Protein AF-G4QH90-F1 (afdb_monomer)

InterP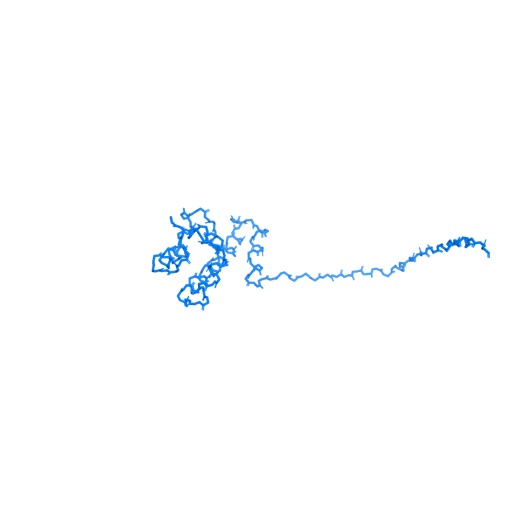ro domains:
  IPR032066 DNA-packaging protein gp3 [PF16677] (1-99)

Secondary structure (DSSP, 8-state):
----S--HHHHHHHHHIIIIITTTTT-SS--HHHHHHHHT--HHHHHHHHHH-HHHHHHHHHHHHHHHHHHHHHHHHT-S-HHHHHHHHHHTT----------------------------PPP-

Nearest PDB structures (foldseek):
  7xy5-assembly1_A  TM=4.055E-01  e=1.688E+00  Vibrio cholerae
  3hta-assembly2_C  TM=4.360E-01  e=4.711E+00  Streptomyces lividans
  4pxi-assembly1_B  TM=4.672E-01  e=6.171E+00  Streptomyces coelicolor

pLDDT: mean 89.05, std 14.04, range [46.31, 98.69]

Organism: Glaciecola nitratireducens (strain JCM 12485 / KCTC 12276 / FR1064) (NCBI:txid1085623)

Structure (mmCIF, N/CA/C/O backbone):
data_AF-G4QH90-F1
#
_entry.id   AF-G4QH90-F1
#
loop_
_atom_site.group_PDB
_atom_site.id
_atom_site.type_symbol
_atom_site.label_atom_id
_atom_site.label_alt_id
_atom_site.label_comp_id
_atom_site.label_asym_id
_atom_site.label_entity_id
_atom_site.label_seq_id
_atom_site.pdbx_PDB_ins_code
_atom_site.Cartn_x
_atom_site.Cartn_y
_atom_site.Cartn_z
_atom_site.occupancy
_atom_site.B_iso_or_equiv
_atom_site.auth_seq_id
_atom_site.auth_comp_id
_atom_site.auth_asym_id
_atom_site.auth_atom_id
_atom_site.pdbx_PDB_model_num
ATOM 1 N N . MET A 1 1 ? -24.178 6.233 6.184 1.00 46.31 1 MET A N 1
ATOM 2 C CA . MET A 1 1 ? -23.536 7.042 7.247 1.00 46.31 1 MET A CA 1
ATOM 3 C C . MET A 1 1 ? -22.032 6.991 7.012 1.00 46.31 1 MET A C 1
ATOM 5 O O . MET A 1 1 ? -21.503 5.891 6.962 1.00 46.31 1 MET A O 1
ATOM 9 N N . ARG A 1 2 ? -21.366 8.131 6.790 1.00 51.72 2 ARG A N 1
ATOM 10 C CA . ARG A 1 2 ? -19.912 8.201 6.561 1.00 51.72 2 ARG A CA 1
ATOM 11 C C . ARG A 1 2 ? -19.183 8.100 7.910 1.00 51.72 2 ARG A C 1
ATOM 13 O O . ARG A 1 2 ? -19.377 9.002 8.725 1.00 51.72 2 ARG A O 1
ATOM 20 N N . PRO A 1 3 ? -18.401 7.046 8.198 1.00 60.47 3 PRO A N 1
ATOM 21 C CA . PRO A 1 3 ? -17.728 6.917 9.487 1.00 60.47 3 PRO A CA 1
ATOM 22 C C . PRO A 1 3 ? -16.574 7.921 9.563 1.00 60.47 3 PRO A C 1
ATOM 24 O O . PRO A 1 3 ? -15.517 7.717 8.982 1.00 60.47 3 PRO A O 1
ATOM 27 N N . THR A 1 4 ? -16.766 9.034 10.262 1.00 71.19 4 THR A N 1
ATOM 28 C CA . THR A 1 4 ? -15.686 10.002 10.531 1.00 71.19 4 THR A CA 1
ATOM 29 C C . THR A 1 4 ? -14.867 9.631 11.765 1.00 71.19 4 THR A C 1
ATOM 31 O O . THR A 1 4 ? -13.767 10.139 11.957 1.00 71.19 4 THR A O 1
ATOM 34 N N . LYS A 1 5 ? -15.381 8.720 12.601 1.00 86.00 5 LYS A N 1
ATOM 35 C CA . LYS A 1 5 ? -14.742 8.284 13.842 1.00 86.00 5 LYS A CA 1
ATOM 36 C C . LYS A 1 5 ? -14.188 6.870 13.700 1.00 86.00 5 LYS A C 1
ATOM 38 O O . LYS A 1 5 ? -14.905 5.953 13.296 1.00 86.00 5 LYS A O 1
ATOM 43 N N . TYR A 1 6 ? -12.928 6.703 14.082 1.00 91.25 6 TYR A N 1
ATOM 44 C CA . TYR A 1 6 ? -12.284 5.401 14.161 1.00 91.25 6 TYR A CA 1
ATOM 45 C C . TYR A 1 6 ? -12.994 4.500 15.185 1.00 91.25 6 TYR A C 1
ATOM 47 O O . TYR A 1 6 ? -13.388 4.944 16.267 1.00 91.25 6 TYR A O 1
ATOM 55 N N . CYS A 1 7 ? -13.185 3.226 14.841 1.00 93.88 7 CYS A N 1
ATOM 56 C CA . CYS A 1 7 ? -13.773 2.220 15.725 1.00 93.88 7 CYS A CA 1
ATOM 57 C C . CYS A 1 7 ? -13.355 0.801 15.310 1.00 93.88 7 CYS A C 1
ATOM 59 O O . CYS A 1 7 ? -12.794 0.596 14.236 1.00 93.88 7 CYS A O 1
ATOM 61 N N . LYS A 1 8 ? -13.700 -0.207 16.125 1.00 95.44 8 LYS A N 1
ATOM 62 C CA . LYS A 1 8 ? -13.351 -1.619 15.865 1.00 95.44 8 LYS A CA 1
ATOM 63 C C . LYS A 1 8 ? -13.812 -2.129 14.491 1.00 95.44 8 LYS A C 1
ATOM 65 O O . LYS A 1 8 ? -13.102 -2.914 13.880 1.00 95.44 8 LYS A O 1
ATOM 70 N N . LYS A 1 9 ? -14.967 -1.668 13.989 1.00 94.81 9 LYS A N 1
ATOM 71 C CA . LYS A 1 9 ? -15.471 -2.049 12.655 1.00 94.81 9 LYS A CA 1
ATOM 72 C C . LYS A 1 9 ? -14.606 -1.483 11.526 1.00 94.81 9 LYS A C 1
ATOM 74 O O . LYS A 1 9 ? -14.354 -2.181 10.554 1.00 94.81 9 LYS A O 1
ATOM 79 N N . VAL A 1 10 ? -14.149 -0.237 11.673 1.00 96.00 10 VAL A N 1
ATOM 80 C CA . VAL A 1 10 ? -13.235 0.409 10.717 1.00 96.00 10 VAL A CA 1
ATOM 81 C C . VAL A 1 10 ? -11.908 -0.339 10.686 1.00 96.00 10 VAL A C 1
ATOM 83 O O . VAL A 1 10 ? -11.447 -0.689 9.607 1.00 96.00 10 VAL A O 1
ATOM 86 N N . GLN A 1 11 ? -11.346 -0.648 11.859 1.00 97.88 11 GLN A N 1
ATOM 87 C CA . GLN A 1 11 ? -10.108 -1.422 11.950 1.00 97.88 11 GLN A CA 1
ATOM 88 C C . GLN A 1 11 ? -10.254 -2.800 11.297 1.00 97.88 11 GLN A C 1
ATOM 90 O O . GLN A 1 11 ? -9.423 -3.166 10.482 1.00 97.88 11 GLN A O 1
ATOM 95 N N . ALA A 1 12 ? -11.330 -3.535 11.594 1.00 98.06 12 ALA A N 1
ATOM 96 C CA . ALA A 1 12 ? -11.559 -4.852 11.001 1.00 98.06 12 ALA A CA 1
ATOM 97 C C . ALA A 1 12 ? -11.689 -4.796 9.469 1.00 98.06 12 ALA A C 1
ATOM 99 O O . ALA A 1 12 ? -11.166 -5.668 8.784 1.00 98.06 12 ALA A O 1
ATOM 100 N N . LYS A 1 13 ? -12.347 -3.764 8.917 1.00 97.75 13 LYS A N 1
ATOM 101 C CA . LYS A 1 13 ? -12.427 -3.583 7.460 1.00 97.75 13 LYS A CA 1
ATOM 102 C C . LYS A 1 13 ? -11.067 -3.216 6.851 1.00 97.75 13 LYS A C 1
ATOM 104 O O . LYS A 1 13 ? -10.767 -3.658 5.748 1.00 97.75 13 LYS A O 1
ATOM 109 N N . ALA A 1 14 ? -10.251 -2.432 7.555 1.00 98.19 14 ALA A N 1
ATOM 110 C CA . ALA A 1 14 ? -8.901 -2.103 7.107 1.00 98.19 14 ALA A CA 1
ATOM 111 C C . ALA A 1 14 ? -7.973 -3.325 7.115 1.00 98.19 14 ALA A C 1
ATOM 113 O O . ALA A 1 14 ? -7.275 -3.545 6.129 1.00 98.19 14 ALA A O 1
ATOM 114 N N . ASP A 1 15 ? -8.026 -4.131 8.181 1.00 98.50 15 ASP A N 1
ATOM 115 C CA . ASP A 1 15 ? -7.291 -5.398 8.295 1.00 98.50 15 ASP A CA 1
ATOM 116 C C . ASP A 1 15 ? -7.688 -6.340 7.146 1.00 98.50 15 ASP A C 1
ATOM 118 O O . ASP A 1 15 ? -6.831 -6.769 6.380 1.00 98.50 15 ASP A O 1
ATOM 122 N N . TRP A 1 16 ? -8.994 -6.547 6.928 1.00 98.56 16 TRP A N 1
ATOM 123 C CA . TRP A 1 16 ? -9.505 -7.350 5.809 1.00 98.56 16 TRP A CA 1
ATOM 124 C C . TRP A 1 16 ? -8.998 -6.864 4.444 1.00 98.56 16 TRP A C 1
ATOM 126 O O . TRP A 1 16 ? -8.554 -7.671 3.627 1.00 98.56 16 TRP A O 1
ATOM 136 N N . TYR A 1 17 ? -9.033 -5.550 4.190 1.00 98.69 17 TYR A N 1
ATOM 137 C CA . TYR A 1 17 ? -8.540 -4.992 2.929 1.00 98.69 17 TYR A CA 1
ATOM 138 C C . TYR A 1 17 ? -7.042 -5.274 2.746 1.00 98.69 17 TYR A C 1
ATOM 140 O O . TYR A 1 17 ? -6.635 -5.703 1.668 1.00 98.69 17 TYR A O 1
ATOM 148 N N . ALA A 1 18 ? -6.230 -5.083 3.791 1.00 98.38 18 ALA A N 1
ATOM 149 C CA . ALA A 1 18 ? -4.785 -5.318 3.758 1.00 98.38 18 ALA A CA 1
ATOM 150 C C . ALA A 1 18 ? -4.412 -6.805 3.596 1.00 98.38 18 ALA A C 1
ATOM 152 O O . ALA A 1 18 ? -3.422 -7.121 2.936 1.00 98.38 18 ALA A O 1
ATOM 153 N N . GLU A 1 19 ? -5.214 -7.714 4.153 1.00 98.06 19 GLU A N 1
ATOM 154 C CA . GLU A 1 19 ? -4.991 -9.169 4.140 1.00 98.06 19 GLU A CA 1
ATOM 155 C C . GLU A 1 19 ? -5.425 -9.864 2.838 1.00 98.06 19 GLU A C 1
ATOM 157 O O . GLU A 1 19 ? -5.267 -11.077 2.702 1.00 98.06 19 GLU A O 1
ATOM 162 N N . GLY A 1 20 ? -5.936 -9.119 1.856 1.00 98.12 20 GLY A N 1
ATOM 163 C CA . GLY A 1 20 ? -6.313 -9.665 0.548 1.00 98.12 20 GLY A CA 1
ATOM 164 C C . GLY A 1 20 ? -7.633 -9.141 0.004 1.00 98.12 20 GLY A C 1
ATOM 165 O O . GLY A 1 20 ? -7.865 -9.250 -1.197 1.00 98.12 20 GLY A O 1
ATOM 166 N N . GLY A 1 21 ? -8.462 -8.516 0.845 1.00 98.50 21 GLY A N 1
ATOM 167 C CA . GLY A 1 21 ? -9.764 -7.981 0.444 1.00 98.50 21 GLY A CA 1
ATOM 168 C C . GLY A 1 21 ? -9.698 -6.947 -0.682 1.00 98.50 21 GLY A C 1
ATOM 169 O O . GLY A 1 21 ? -10.667 -6.781 -1.412 1.00 98.50 21 GLY A O 1
ATOM 170 N N . TYR A 1 22 ? -8.546 -6.299 -0.895 1.00 98.56 22 TYR A N 1
ATOM 171 C CA . TYR A 1 22 ? -8.330 -5.416 -2.048 1.00 98.56 22 TYR A CA 1
ATOM 172 C C . TYR A 1 22 ? -8.600 -6.102 -3.404 1.00 98.56 22 TYR A C 1
ATOM 174 O O . TYR A 1 22 ? -9.047 -5.437 -4.337 1.00 98.56 22 TYR A O 1
ATOM 182 N N . LEU A 1 23 ? -8.402 -7.422 -3.508 1.00 98.25 23 LEU A N 1
ATOM 183 C CA . LEU A 1 23 ? -8.719 -8.192 -4.716 1.00 98.25 23 LEU A CA 1
ATOM 184 C C . LEU A 1 23 ? -10.227 -8.248 -4.974 1.00 98.25 23 LEU A C 1
ATOM 186 O O . LEU A 1 23 ? -10.660 -8.085 -6.113 1.00 98.25 23 LEU A O 1
ATOM 190 N N . ASP A 1 24 ? -11.025 -8.415 -3.918 1.00 98.00 24 ASP A N 1
ATOM 191 C CA . ASP A 1 24 ? -12.489 -8.411 -4.004 1.00 98.00 24 ASP A CA 1
ATOM 192 C C . ASP A 1 24 ? -13.019 -7.021 -4.391 1.00 98.00 24 ASP A C 1
ATOM 194 O O . ASP A 1 24 ? -14.072 -6.899 -5.019 1.00 98.00 24 ASP A O 1
ATOM 198 N N . CYS A 1 25 ? -12.263 -5.968 -4.063 1.00 97.06 25 CYS A N 1
ATOM 199 C CA . CYS A 1 25 ? -12.528 -4.597 -4.500 1.00 97.06 25 CYS A CA 1
ATOM 200 C C . CYS A 1 25 ? -12.123 -4.333 -5.963 1.00 97.06 25 CYS A C 1
ATOM 202 O O . CYS A 1 25 ? -12.435 -3.269 -6.498 1.00 97.06 25 CYS A O 1
ATOM 204 N N . GLY A 1 26 ? -11.438 -5.277 -6.616 1.00 97.25 26 GLY A N 1
ATOM 205 C CA . GLY A 1 26 ? -10.943 -5.144 -7.987 1.00 97.25 26 GLY A CA 1
ATOM 206 C C . GLY A 1 26 ? -9.599 -4.418 -8.114 1.00 97.25 26 GLY A C 1
ATOM 207 O O . GLY A 1 26 ? -9.188 -4.095 -9.230 1.00 97.25 26 GLY A O 1
ATOM 208 N N . ASP A 1 27 ? -8.897 -4.165 -7.007 1.00 97.94 27 ASP A N 1
ATOM 209 C CA . ASP A 1 27 ? -7.568 -3.560 -7.039 1.00 97.94 27 ASP A CA 1
ATOM 210 C C . ASP A 1 27 ? -6.506 -4.613 -7.395 1.00 97.94 27 ASP A C 1
ATOM 212 O O . ASP A 1 27 ? -6.472 -5.709 -6.839 1.00 97.94 27 ASP A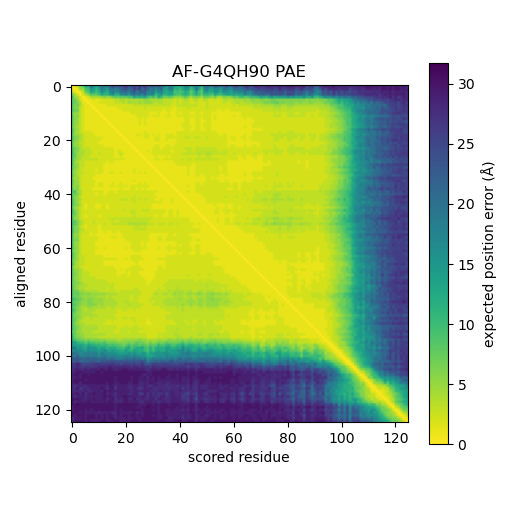 O 1
ATOM 216 N N . ALA A 1 28 ? -5.570 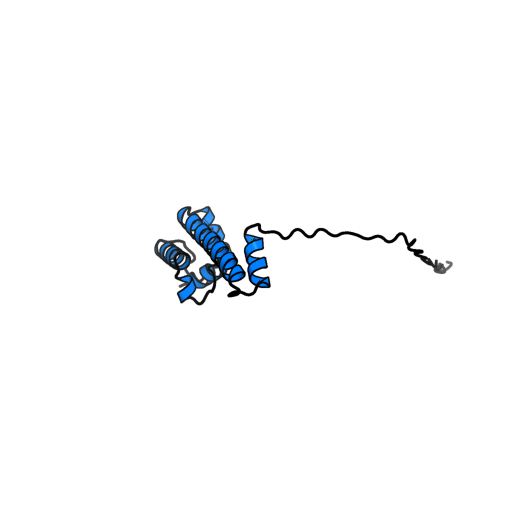-4.265 -8.282 1.00 96.75 28 ALA A N 1
ATOM 217 C CA . ALA A 1 28 ? -4.446 -5.147 -8.618 1.00 96.75 28 ALA A CA 1
ATOM 218 C C . ALA A 1 28 ? -3.376 -5.206 -7.510 1.00 96.75 28 ALA A C 1
ATOM 220 O O . ALA A 1 28 ? -2.673 -6.202 -7.360 1.00 96.75 28 ALA A O 1
ATOM 221 N N . VAL A 1 29 ? -3.239 -4.121 -6.745 1.00 98.00 29 VAL A N 1
ATOM 222 C CA . VAL A 1 29 ? -2.349 -4.001 -5.586 1.00 98.00 29 VAL A CA 1
ATOM 223 C C . VAL A 1 29 ? -3.063 -3.182 -4.514 1.00 98.00 29 VAL A C 1
ATOM 225 O O . VAL A 1 29 ? -3.781 -2.240 -4.864 1.00 98.00 29 VAL A O 1
ATOM 228 N N . PRO A 1 30 ? -2.860 -3.463 -3.218 1.00 98.50 30 PRO A N 1
ATOM 229 C CA . PRO A 1 30 ? -3.478 -2.654 -2.183 1.00 98.50 30 PRO A CA 1
ATOM 230 C C . PRO A 1 30 ? -2.895 -1.239 -2.208 1.00 98.50 30 PRO A C 1
ATOM 232 O O . PRO A 1 30 ? -1.744 -1.010 -2.593 1.00 98.50 30 PRO A O 1
ATOM 235 N N . SER A 1 31 ? -3.690 -0.253 -1.803 1.00 98.19 31 SER A N 1
ATOM 236 C CA . SER A 1 31 ? -3.220 1.125 -1.677 1.00 98.19 31 SER A CA 1
ATOM 237 C C . SER A 1 31 ? -3.992 1.885 -0.605 1.00 98.19 31 SER A C 1
ATOM 239 O O . SER A 1 31 ? -5.148 1.587 -0.313 1.00 98.19 31 SER A O 1
ATOM 241 N N . GLN A 1 32 ? -3.389 2.943 -0.056 1.00 97.81 32 GLN A N 1
ATOM 242 C CA . GLN A 1 32 ? -4.112 3.845 0.850 1.00 97.81 32 GLN A CA 1
ATOM 243 C C . GLN A 1 32 ? -5.294 4.538 0.148 1.00 97.81 32 GLN A C 1
ATOM 245 O O . GLN A 1 32 ? -6.276 4.899 0.791 1.00 97.81 32 GLN A O 1
ATOM 250 N N . ALA A 1 33 ? -5.214 4.736 -1.174 1.00 97.56 33 ALA A N 1
ATOM 251 C CA . ALA A 1 33 ? -6.308 5.294 -1.960 1.00 97.56 33 ALA A CA 1
ATOM 252 C C . ALA A 1 33 ? -7.501 4.329 -2.040 1.00 97.56 33 ALA A C 1
ATOM 254 O O . ALA A 1 33 ? -8.627 4.760 -1.793 1.00 97.56 33 ALA A O 1
ATOM 255 N N . GLY A 1 34 ? -7.250 3.048 -2.320 1.00 98.12 34 GLY A N 1
ATOM 256 C CA . GLY A 1 34 ? -8.279 2.008 -2.336 1.00 98.12 34 GLY A CA 1
ATOM 257 C C . GLY A 1 34 ? -8.897 1.814 -0.954 1.00 98.12 34 GLY A C 1
ATOM 258 O O . GLY A 1 34 ? -10.114 1.904 -0.812 1.00 98.12 34 GLY A O 1
ATOM 259 N N . LEU A 1 35 ? -8.076 1.741 0.103 1.00 98.25 35 LEU A N 1
ATOM 260 C CA . LEU A 1 35 ? -8.584 1.681 1.478 1.00 98.25 35 LEU A CA 1
ATOM 261 C C . LEU A 1 35 ? -9.468 2.891 1.832 1.00 98.25 35 LEU A C 1
ATOM 263 O O . LEU A 1 35 ? -10.505 2.738 2.478 1.00 98.25 35 LEU A O 1
ATOM 267 N N . ALA A 1 36 ? -9.084 4.104 1.421 1.00 97.69 36 ALA A N 1
ATOM 268 C CA . ALA A 1 36 ? -9.893 5.300 1.659 1.00 97.69 36 ALA A CA 1
ATOM 269 C C . ALA A 1 36 ? -11.268 5.208 0.975 1.00 97.69 36 ALA A C 1
ATOM 271 O O . ALA A 1 36 ? -12.273 5.584 1.585 1.00 97.69 36 ALA A O 1
ATOM 272 N N . CYS A 1 37 ? -11.315 4.681 -0.254 1.00 97.38 37 CYS A N 1
ATOM 273 C CA . CYS A 1 37 ? -12.564 4.430 -0.976 1.00 97.38 37 CYS A CA 1
ATOM 274 C C . CYS A 1 37 ? -13.419 3.402 -0.228 1.00 97.38 37 CYS A C 1
ATOM 276 O O . CYS A 1 37 ? -14.584 3.673 0.074 1.00 97.38 37 CYS A O 1
ATOM 278 N N . GLU A 1 38 ? -12.810 2.294 0.192 1.00 96.38 38 GLU A N 1
ATOM 279 C CA . GLU A 1 38 ? -13.493 1.222 0.913 1.00 96.38 38 GLU A CA 1
ATOM 280 C C . GLU A 1 38 ? -14.069 1.653 2.259 1.00 96.38 38 GLU A C 1
ATOM 282 O O . GLU A 1 38 ? -15.176 1.264 2.642 1.00 96.38 38 GLU A O 1
ATOM 287 N N . LEU A 1 39 ? -13.347 2.488 2.995 1.00 95.88 39 LEU A N 1
ATOM 288 C CA . LEU A 1 39 ? -13.822 3.039 4.260 1.00 95.88 39 LEU A CA 1
ATOM 289 C C . LEU A 1 39 ? -14.740 4.259 4.063 1.00 95.88 39 LEU A C 1
ATOM 291 O O . LEU A 1 39 ? -15.341 4.733 5.028 1.00 95.88 39 LEU A O 1
ATOM 295 N N . SER A 1 40 ? -14.875 4.762 2.829 1.00 95.44 40 SER A N 1
ATOM 296 C CA . SER A 1 40 ? -15.599 5.994 2.484 1.00 95.44 40 SER A CA 1
ATOM 297 C C . SER A 1 40 ? -15.091 7.232 3.243 1.00 95.44 40 SER A C 1
ATOM 299 O O . SER A 1 40 ? -15.859 8.101 3.672 1.00 95.44 40 SER A O 1
ATOM 301 N N . VAL A 1 41 ? -13.774 7.347 3.414 1.00 95.62 41 VAL A N 1
ATOM 302 C CA . VAL A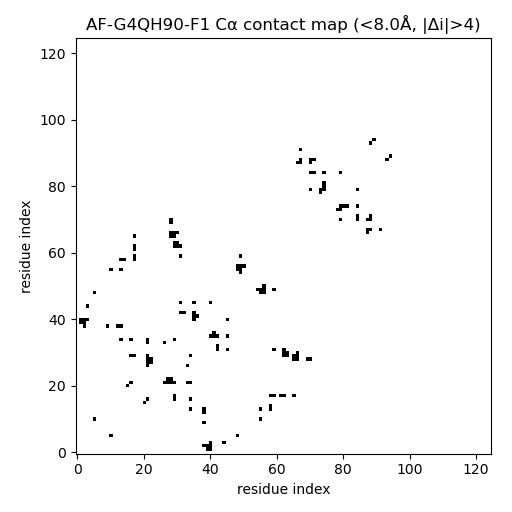 1 41 ? -13.113 8.457 4.124 1.00 95.62 41 VAL A CA 1
ATOM 303 C C . VAL A 1 41 ? -12.117 9.190 3.229 1.00 95.62 41 VAL A C 1
ATOM 305 O O . VAL A 1 41 ? -11.813 8.762 2.123 1.00 95.62 41 VAL A O 1
ATOM 308 N N . THR A 1 42 ? -11.628 10.351 3.674 1.00 95.31 42 THR A N 1
ATOM 309 C CA . THR A 1 42 ? -10.535 11.027 2.955 1.00 95.31 42 THR A CA 1
ATOM 310 C C . THR A 1 42 ? -9.191 10.396 3.312 1.00 95.31 42 THR A C 1
ATOM 312 O O . THR A 1 42 ? -9.028 9.862 4.407 1.00 95.31 42 THR A O 1
ATOM 315 N N . ARG A 1 43 ? -8.178 10.563 2.451 1.00 94.94 43 ARG A N 1
ATOM 316 C CA . ARG A 1 43 ? -6.788 10.209 2.798 1.00 94.94 43 ARG A CA 1
ATOM 317 C C . ARG A 1 43 ? -6.313 10.898 4.081 1.00 94.94 43 ARG A C 1
ATOM 319 O O . ARG A 1 43 ? -5.671 10.259 4.902 1.00 94.94 43 ARG A O 1
ATOM 326 N N . GLN A 1 44 ? -6.702 12.160 4.297 1.00 95.44 44 GLN A N 1
ATOM 327 C CA . GLN A 1 44 ? -6.378 12.884 5.533 1.00 95.44 44 GLN A CA 1
ATOM 328 C C . GLN A 1 44 ? -6.916 12.172 6.779 1.00 95.44 44 GLN A C 1
ATOM 330 O O . GLN A 1 44 ? -6.270 12.166 7.818 1.00 95.44 44 GLN A O 1
ATOM 335 N N . THR A 1 45 ? -8.082 11.532 6.675 1.00 95.94 45 THR A N 1
ATOM 336 C CA . THR A 1 45 ? -8.646 10.764 7.790 1.00 95.94 45 THR A CA 1
ATOM 337 C C . THR A 1 45 ? -7.759 9.564 8.132 1.00 95.94 45 THR A C 1
ATOM 339 O O . THR A 1 45 ? -7.510 9.322 9.308 1.00 95.94 45 THR A O 1
ATOM 342 N N . LEU A 1 46 ? -7.218 8.864 7.124 1.00 96.62 46 LEU A N 1
ATOM 343 C CA . LEU A 1 46 ? -6.266 7.767 7.342 1.00 96.62 46 LEU A CA 1
ATOM 344 C C . LEU A 1 46 ? -4.984 8.261 8.030 1.00 96.62 46 LEU A C 1
ATOM 346 O O . LEU A 1 46 ? -4.512 7.620 8.965 1.00 96.62 46 LEU A O 1
ATOM 350 N N . VAL A 1 47 ? -4.457 9.417 7.599 1.00 94.31 47 VAL A N 1
ATOM 351 C CA . VAL A 1 47 ? -3.274 10.055 8.208 1.00 94.31 47 VAL A CA 1
ATOM 352 C C . VAL A 1 47 ? -3.526 10.373 9.683 1.00 94.31 47 VAL A C 1
ATOM 354 O O . VAL A 1 47 ? -2.742 9.980 10.540 1.00 94.31 47 VAL A O 1
ATOM 357 N N . ASN A 1 48 ? -4.660 10.996 9.994 1.00 94.88 48 ASN A N 1
ATOM 358 C CA . ASN A 1 48 ? -5.009 11.325 11.374 1.00 94.88 48 ASN A CA 1
ATOM 359 C C . ASN A 1 48 ? -5.162 10.066 12.247 1.00 94.88 48 ASN A C 1
ATOM 361 O O . ASN A 1 48 ? -4.835 10.092 13.432 1.00 94.88 48 ASN A O 1
ATOM 365 N N . TRP A 1 49 ? -5.679 8.966 11.686 1.00 96.00 49 TRP A N 1
ATOM 366 C CA . TRP A 1 49 ? -5.856 7.714 12.424 1.00 96.00 49 TRP A CA 1
ATOM 367 C C . TRP A 1 49 ? -4.545 6.980 12.679 1.00 96.00 49 TRP A C 1
ATOM 369 O O . TRP A 1 49 ? -4.369 6.489 13.791 1.00 96.00 49 TRP A O 1
ATOM 379 N N . LYS A 1 50 ? -3.606 6.938 11.724 1.00 95.50 50 LYS A N 1
ATOM 380 C CA . LYS A 1 50 ? -2.308 6.275 11.959 1.00 95.50 50 LYS A CA 1
ATOM 381 C C . LYS A 1 50 ? -1.492 6.946 13.069 1.00 95.50 50 LYS A C 1
ATOM 383 O O . LYS A 1 50 ? -0.770 6.265 13.781 1.00 95.50 50 LYS A O 1
ATOM 388 N N . GLU A 1 51 ? -1.641 8.258 13.254 1.00 95.06 51 GLU A N 1
ATOM 389 C CA . GLU A 1 51 ? -0.952 9.003 14.318 1.00 95.06 51 GLU A CA 1
ATOM 390 C C . GLU A 1 51 ? -1.494 8.674 15.716 1.00 95.06 51 GLU A C 1
ATOM 392 O O . GLU A 1 51 ? -0.771 8.759 16.704 1.00 95.06 51 GLU A O 1
ATOM 397 N N . GLN A 1 52 ? -2.770 8.292 15.810 1.00 95.31 52 GLN A N 1
ATOM 398 C CA . GLN A 1 52 ? -3.470 8.091 17.084 1.00 95.31 52 GLN A CA 1
ATOM 399 C C . GLN A 1 52 ? -3.693 6.614 17.427 1.00 95.31 52 GLN A C 1
ATOM 401 O O . GLN A 1 52 ? -4.018 6.278 18.569 1.00 95.31 52 GLN A O 1
ATOM 406 N N . HIS A 1 53 ? -3.571 5.719 16.448 1.00 96.62 53 HIS A N 1
ATOM 407 C CA . HIS A 1 53 ? -3.936 4.314 16.577 1.00 96.62 53 HIS A CA 1
ATOM 408 C C . HIS A 1 53 ? -2.815 3.423 16.022 1.00 96.62 53 HIS A C 1
ATOM 410 O O . HIS A 1 53 ? -2.813 3.140 14.825 1.00 96.62 53 HIS A O 1
ATOM 416 N N . PRO A 1 54 ? -1.902 2.920 16.879 1.00 97.06 54 PRO A N 1
ATOM 417 C CA . PRO A 1 54 ? -0.762 2.103 16.450 1.00 97.06 54 PRO A CA 1
ATOM 418 C C . PRO A 1 54 ? -1.163 0.888 15.609 1.00 97.06 54 PRO A C 1
ATOM 420 O O . PRO A 1 54 ? -0.592 0.649 14.559 1.00 97.06 54 PRO A O 1
ATOM 423 N N . LYS A 1 55 ? -2.244 0.196 15.988 1.00 97.31 55 LYS A N 1
ATOM 424 C CA . LYS A 1 55 ? -2.748 -0.932 15.196 1.00 97.31 55 LYS A CA 1
ATOM 425 C C . LYS A 1 55 ? -3.146 -0.522 13.767 1.00 97.31 55 LYS A C 1
ATOM 427 O O . LYS A 1 55 ? -2.959 -1.285 12.832 1.00 97.31 55 LYS A O 1
ATOM 432 N N . PHE A 1 56 ? -3.710 0.673 13.591 1.00 97.81 56 PHE A N 1
ATOM 433 C CA . PHE A 1 56 ? -4.080 1.160 12.264 1.00 97.81 56 PHE A CA 1
ATOM 434 C C . PHE A 1 56 ? -2.845 1.536 11.440 1.00 97.81 56 PHE A C 1
ATOM 436 O O . PHE A 1 56 ? -2.835 1.325 10.230 1.00 97.81 56 PHE A O 1
ATOM 443 N N . LEU A 1 57 ? -1.805 2.072 12.092 1.00 98.00 57 LEU A N 1
ATOM 444 C CA . LEU A 1 57 ? -0.500 2.284 11.468 1.00 98.00 57 LEU A CA 1
ATOM 445 C C . LEU A 1 57 ? 0.069 0.960 10.943 1.00 98.00 57 LEU A C 1
ATOM 447 O O . LEU A 1 57 ? 0.382 0.895 9.758 1.00 98.00 57 LEU A O 1
ATOM 451 N N . ASP A 1 58 ? 0.075 -0.097 11.761 1.00 98.38 58 ASP A N 1
ATOM 452 C CA . ASP A 1 58 ? 0.547 -1.429 11.350 1.00 98.38 58 ASP A CA 1
ATOM 453 C C . ASP A 1 58 ? -0.196 -1.936 10.096 1.00 98.38 58 ASP A C 1
ATOM 455 O O . ASP A 1 58 ? 0.408 -2.493 9.178 1.00 98.38 58 ASP A O 1
ATOM 459 N N . THR A 1 59 ? -1.510 -1.694 10.004 1.00 98.38 59 THR A N 1
ATOM 460 C CA . THR A 1 59 ? -2.313 -2.035 8.817 1.00 98.38 59 THR A CA 1
ATOM 461 C C . THR A 1 59 ? -1.891 -1.248 7.571 1.00 98.38 59 THR A C 1
ATOM 463 O O . THR A 1 59 ? -1.833 -1.807 6.473 1.00 98.38 59 THR A O 1
ATOM 466 N N . LEU A 1 60 ? -1.604 0.053 7.696 1.00 98.19 60 LEU A N 1
ATOM 467 C CA . LEU A 1 60 ? -1.136 0.865 6.564 1.00 98.19 60 LEU A CA 1
ATOM 468 C C . LEU A 1 60 ? 0.277 0.470 6.118 1.00 98.19 60 LEU A C 1
ATOM 470 O O . LEU A 1 60 ? 0.579 0.519 4.919 1.00 98.19 60 LEU A O 1
ATOM 474 N N . ASP A 1 61 ? 1.121 0.061 7.059 1.00 98.38 61 ASP A N 1
ATOM 475 C CA . ASP A 1 61 ? 2.455 -0.454 6.765 1.00 98.38 61 ASP A CA 1
ATOM 476 C C . ASP A 1 61 ? 2.356 -1.795 6.030 1.00 98.38 61 ASP A C 1
ATOM 478 O O . ASP A 1 61 ? 3.005 -1.974 4.997 1.00 98.38 61 ASP A O 1
ATOM 482 N N . LEU A 1 62 ? 1.451 -2.686 6.454 1.00 98.50 62 LEU A N 1
ATOM 483 C CA . LEU A 1 62 ? 1.162 -3.928 5.734 1.00 98.50 62 LEU A CA 1
ATOM 484 C C . LEU A 1 62 ? 0.708 -3.663 4.291 1.00 98.50 62 LEU A C 1
ATOM 486 O O . LEU A 1 62 ? 1.224 -4.291 3.367 1.00 98.50 62 LEU A O 1
ATOM 490 N N . ILE A 1 63 ? -0.198 -2.703 4.072 1.00 98.56 63 ILE A N 1
ATOM 491 C CA . ILE A 1 63 ? -0.612 -2.286 2.719 1.00 98.56 63 ILE A CA 1
ATOM 492 C C . ILE A 1 63 ? 0.598 -1.867 1.880 1.00 98.56 63 ILE A C 1
ATOM 494 O O . ILE A 1 63 ? 0.700 -2.256 0.717 1.00 98.56 63 ILE A O 1
ATOM 498 N N . SER A 1 64 ? 1.512 -1.089 2.461 1.00 98.25 64 SER A N 1
ATOM 499 C CA . SER A 1 64 ? 2.692 -0.577 1.758 1.00 98.25 64 SER A CA 1
ATOM 500 C C . SER A 1 64 ? 3.642 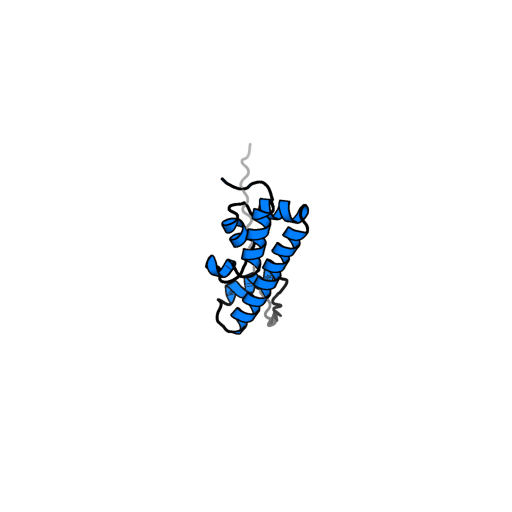-1.714 1.368 1.00 98.25 64 SER A C 1
ATOM 502 O O . SER A 1 64 ? 4.017 -1.819 0.201 1.00 98.25 64 SER A O 1
ATOM 504 N N . VAL A 1 65 ? 3.936 -2.630 2.296 1.00 98.38 65 VAL A N 1
ATOM 505 C CA . VAL A 1 65 ? 4.806 -3.795 2.054 1.00 98.38 65 VAL A CA 1
ATOM 506 C C . VAL A 1 65 ? 4.201 -4.753 1.022 1.00 98.38 65 VAL A C 1
ATOM 508 O O . VAL A 1 65 ? 4.899 -5.248 0.133 1.00 98.38 65 VAL A O 1
ATOM 511 N N . VAL A 1 66 ? 2.893 -5.016 1.096 1.00 98.44 66 VAL A N 1
ATOM 512 C CA . VAL A 1 66 ? 2.211 -5.882 0.122 1.00 98.44 66 VAL A CA 1
ATOM 513 C C . VAL A 1 66 ? 2.191 -5.225 -1.259 1.00 98.44 66 VAL A C 1
ATOM 515 O O . VAL A 1 66 ? 2.481 -5.898 -2.251 1.00 98.44 66 VAL A O 1
ATOM 518 N N . GLN A 1 67 ? 1.925 -3.917 -1.344 1.00 98.56 67 GLN A N 1
ATOM 519 C CA . GLN A 1 67 ? 1.988 -3.178 -2.605 1.00 98.56 67 GLN A CA 1
ATOM 520 C C . GLN A 1 67 ? 3.378 -3.265 -3.243 1.00 98.56 67 GLN A C 1
ATOM 522 O O . GLN A 1 67 ? 3.470 -3.517 -4.447 1.00 98.56 67 GLN A O 1
ATOM 527 N N . GLU A 1 68 ? 4.445 -3.080 -2.461 1.00 98.50 68 GLU A N 1
ATOM 528 C CA . GLU A 1 68 ? 5.825 -3.187 -2.941 1.00 98.50 68 GLU A CA 1
ATOM 529 C C . GLU A 1 68 ? 6.100 -4.584 -3.512 1.00 98.50 68 GLU A C 1
ATOM 531 O O . GLU A 1 68 ? 6.496 -4.718 -4.674 1.00 98.50 68 GLU A O 1
ATOM 536 N N . ARG A 1 69 ? 5.807 -5.636 -2.734 1.00 98.38 69 ARG A N 1
ATOM 537 C CA . ARG A 1 69 ? 6.025 -7.036 -3.130 1.00 98.38 69 ARG A CA 1
ATOM 538 C C . ARG A 1 69 ? 5.300 -7.386 -4.428 1.00 98.38 69 ARG A C 1
ATOM 540 O O . ARG A 1 69 ? 5.882 -8.025 -5.311 1.00 98.38 69 ARG A O 1
ATOM 547 N N . LEU A 1 70 ? 4.026 -7.019 -4.535 1.00 98.12 70 LEU A N 1
ATOM 548 C CA . LEU A 1 70 ? 3.209 -7.339 -5.706 1.00 98.12 70 LEU A CA 1
ATOM 549 C C . LEU A 1 70 ? 3.650 -6.542 -6.929 1.00 98.12 70 LEU A C 1
ATOM 551 O O . LEU A 1 70 ? 3.807 -7.128 -7.994 1.00 98.12 70 LEU A O 1
ATOM 555 N N . SER A 1 71 ? 3.941 -5.250 -6.771 1.00 98.12 71 SER A N 1
ATOM 556 C CA . SER A 1 71 ? 4.425 -4.412 -7.875 1.00 98.12 71 SER A CA 1
ATOM 557 C C . SER A 1 71 ? 5.756 -4.925 -8.418 1.00 98.12 71 SER A C 1
ATOM 559 O O . SER A 1 71 ? 5.918 -5.065 -9.630 1.00 98.12 71 SER A O 1
ATOM 561 N N . LEU A 1 72 ? 6.696 -5.259 -7.527 1.00 97.88 72 LEU A N 1
ATOM 562 C CA . LEU A 1 72 ? 8.000 -5.794 -7.907 1.00 97.88 72 LEU A CA 1
ATOM 563 C C . LEU A 1 72 ? 7.854 -7.132 -8.640 1.00 97.88 72 LEU A C 1
ATOM 565 O O . LEU A 1 72 ? 8.354 -7.293 -9.751 1.00 97.88 72 LEU A O 1
ATOM 569 N N . SER A 1 73 ? 7.144 -8.088 -8.040 1.00 98.00 73 SER A N 1
ATOM 570 C CA . SER A 1 73 ? 6.993 -9.425 -8.623 1.00 98.00 73 SER A CA 1
ATOM 571 C C . SER A 1 73 ? 6.155 -9.430 -9.904 1.00 98.00 73 SER A C 1
ATOM 573 O O . SER A 1 73 ? 6.549 -10.079 -10.870 1.00 98.00 73 SER A O 1
ATOM 575 N N . GLY A 1 74 ? 5.053 -8.682 -9.958 1.00 97.62 74 GLY A N 1
ATOM 576 C CA . GLY A 1 74 ? 4.213 -8.547 -11.150 1.00 97.62 74 GLY A CA 1
ATOM 577 C C . GLY A 1 74 ? 4.935 -7.833 -12.294 1.00 97.62 74 GLY A C 1
ATOM 578 O O . GLY A 1 74 ? 4.828 -8.249 -13.447 1.00 97.62 74 GLY A O 1
ATOM 579 N N . GLY A 1 75 ? 5.752 -6.820 -11.983 1.00 97.00 75 GLY A N 1
ATOM 580 C CA . GLY A 1 75 ? 6.641 -6.184 -12.955 1.00 97.00 75 GLY A CA 1
ATOM 581 C C . GLY A 1 75 ? 7.680 -7.151 -13.528 1.00 97.00 75 GLY A C 1
ATOM 582 O O . GLY A 1 75 ? 7.846 -7.213 -14.744 1.00 97.00 75 GLY A O 1
ATOM 583 N N . LEU A 1 76 ? 8.331 -7.955 -12.677 1.00 97.25 76 LEU A N 1
ATOM 584 C CA . LEU A 1 76 ? 9.311 -8.965 -13.105 1.00 97.25 76 LEU A CA 1
ATOM 585 C C . LEU A 1 76 ? 8.694 -10.080 -13.962 1.00 97.25 76 LEU A C 1
ATOM 587 O O . LEU A 1 76 ? 9.361 -10.608 -14.848 1.00 97.25 76 LEU A O 1
ATOM 591 N N . LYS A 1 77 ? 7.429 -10.433 -13.716 1.00 97.81 77 LYS A N 1
ATOM 592 C CA . LYS A 1 77 ? 6.686 -11.423 -14.512 1.00 97.81 77 LYS A CA 1
ATOM 593 C C . LYS A 1 77 ? 6.099 -10.859 -15.810 1.00 97.81 77 LYS A C 1
ATOM 595 O O . LYS A 1 77 ? 5.627 -11.630 -16.638 1.00 97.81 77 LYS A O 1
AT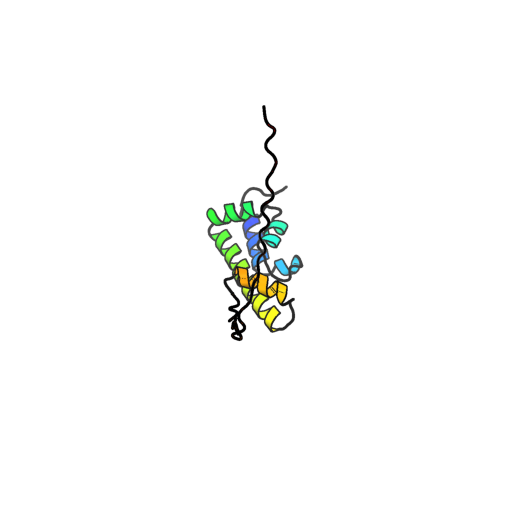OM 600 N N . GLY A 1 78 ? 6.099 -9.537 -15.988 1.00 96.62 78 GLY A N 1
ATOM 601 C CA . GLY A 1 78 ? 5.439 -8.878 -17.118 1.00 96.62 78 GLY A CA 1
ATOM 602 C C . GLY A 1 78 ? 3.908 -8.836 -17.018 1.00 96.62 78 GLY A C 1
ATOM 603 O O . GLY A 1 78 ? 3.242 -8.549 -18.007 1.00 96.62 78 GLY A O 1
ATOM 604 N N . GLU A 1 79 ? 3.343 -9.103 -15.839 1.00 96.81 79 GLU A N 1
ATOM 605 C CA . GLU A 1 79 ? 1.893 -9.087 -15.577 1.00 96.81 79 GLU A CA 1
ATOM 606 C C . GLU A 1 79 ? 1.360 -7.661 -15.355 1.00 96.81 79 GLU A C 1
ATOM 608 O O . GLU A 1 79 ? 0.161 -7.409 -15.447 1.00 96.81 79 GLU A O 1
ATOM 613 N N . MET A 1 80 ? 2.253 -6.713 -15.058 1.00 96.50 80 MET A N 1
ATOM 614 C CA . MET A 1 80 ? 1.916 -5.325 -14.759 1.00 96.50 80 MET A CA 1
ATOM 615 C C . MET A 1 80 ? 2.625 -4.359 -15.707 1.00 96.50 80 MET A C 1
ATOM 617 O O . MET A 1 80 ? 3.740 -4.602 -16.168 1.00 96.50 80 MET A O 1
ATOM 621 N N . ASN A 1 81 ? 1.996 -3.210 -15.958 1.00 96.69 81 ASN A N 1
ATOM 622 C CA . ASN A 1 81 ? 2.603 -2.154 -16.760 1.00 96.69 81 ASN A CA 1
ATOM 623 C C . ASN A 1 81 ? 3.884 -1.625 -16.086 1.00 96.69 81 ASN A C 1
ATOM 625 O O . ASN A 1 81 ? 3.839 -1.090 -14.978 1.00 96.69 81 ASN A O 1
ATOM 629 N N . SER A 1 82 ? 5.018 -1.733 -16.780 1.00 95.56 82 SER A N 1
ATOM 630 C CA . SER A 1 82 ? 6.341 -1.397 -16.241 1.00 95.56 82 SER A CA 1
ATOM 631 C C . SER A 1 82 ? 6.492 0.072 -15.833 1.00 95.56 82 SER A C 1
ATOM 633 O O . SER A 1 82 ? 7.150 0.361 -14.834 1.00 95.56 82 SER A O 1
ATOM 635 N N . ALA A 1 83 ? 5.854 1.007 -16.545 1.00 96.50 83 ALA A N 1
ATOM 636 C CA . ALA A 1 83 ? 5.895 2.427 -16.199 1.00 96.50 83 ALA A CA 1
ATOM 637 C C . ALA A 1 83 ? 5.142 2.712 -14.889 1.00 96.50 83 ALA A C 1
ATOM 639 O O . ALA A 1 83 ? 5.625 3.477 -14.052 1.00 96.50 83 ALA A O 1
ATOM 640 N N . ILE A 1 84 ? 3.997 2.055 -14.680 1.00 96.38 84 ILE A N 1
ATOM 641 C CA . ILE A 1 84 ? 3.218 2.168 -13.439 1.00 96.38 84 ILE A CA 1
ATOM 642 C C . ILE A 1 84 ? 3.955 1.498 -12.276 1.00 96.38 84 ILE A C 1
ATOM 644 O O . ILE A 1 84 ? 4.082 2.099 -11.211 1.00 96.38 84 ILE A O 1
ATOM 648 N N . VAL A 1 85 ? 4.496 0.292 -12.483 1.00 97.75 85 VAL A N 1
ATOM 649 C CA . VAL A 1 85 ? 5.295 -0.413 -11.466 1.00 97.75 85 VAL A CA 1
ATOM 650 C C . VAL A 1 85 ? 6.468 0.445 -11.013 1.00 97.75 85 VAL A C 1
ATOM 652 O O . VAL A 1 85 ? 6.687 0.595 -9.816 1.00 97.75 85 VAL A O 1
ATOM 655 N N . LYS A 1 86 ? 7.189 1.072 -11.945 1.00 96.50 86 LYS A N 1
ATOM 656 C CA . LYS A 1 86 ? 8.297 1.970 -11.611 1.00 96.50 86 LYS A CA 1
ATOM 657 C C . LYS A 1 86 ? 7.859 3.137 -10.726 1.00 96.50 86 LYS A C 1
ATOM 659 O O . LYS A 1 86 ? 8.566 3.466 -9.778 1.00 96.50 86 LYS A O 1
ATOM 664 N N . LEU A 1 87 ? 6.709 3.752 -11.011 1.00 96.69 87 LEU A N 1
ATOM 665 C CA . LEU A 1 87 ? 6.168 4.828 -10.178 1.00 96.69 87 LEU A CA 1
ATOM 666 C C . LEU A 1 87 ? 5.815 4.331 -8.769 1.00 96.69 87 LEU A C 1
ATOM 668 O O . LEU A 1 87 ? 6.105 5.015 -7.791 1.00 96.69 87 LEU A O 1
ATOM 672 N N . LEU A 1 88 ? 5.229 3.136 -8.657 1.00 96.88 88 LEU A N 1
ATOM 673 C CA . LEU A 1 88 ? 4.927 2.526 -7.362 1.00 96.88 88 LEU A CA 1
ATOM 674 C C . LEU A 1 88 ? 6.203 2.218 -6.576 1.00 96.88 88 LEU A C 1
ATOM 676 O O . LEU A 1 88 ? 6.306 2.609 -5.419 1.00 96.88 88 LEU A O 1
ATOM 680 N N . LEU A 1 89 ? 7.199 1.589 -7.203 1.00 97.44 89 LEU A N 1
ATOM 681 C CA . LEU A 1 89 ? 8.480 1.276 -6.564 1.00 97.44 89 LEU A CA 1
ATOM 682 C C . LEU A 1 89 ? 9.255 2.540 -6.167 1.00 97.44 89 LEU A C 1
ATOM 684 O O . LEU A 1 89 ? 9.923 2.543 -5.137 1.00 97.44 89 LEU A O 1
ATOM 688 N N . ALA A 1 90 ? 9.126 3.638 -6.916 1.00 97.19 90 ALA A N 1
ATOM 689 C CA . ALA A 1 90 ? 9.722 4.915 -6.529 1.00 97.19 90 ALA A CA 1
ATOM 690 C C . ALA A 1 90 ? 9.195 5.431 -5.178 1.00 97.19 90 ALA A C 1
ATOM 692 O O . ALA A 1 90 ? 9.972 5.959 -4.383 1.00 97.19 90 ALA A O 1
ATOM 693 N N . ASN A 1 91 ? 7.911 5.208 -4.868 1.00 95.12 91 ASN A N 1
ATOM 694 C CA . ASN A 1 91 ? 7.345 5.550 -3.557 1.00 95.12 91 ASN A CA 1
ATOM 695 C C . ASN A 1 91 ? 7.926 4.697 -2.414 1.00 95.12 91 ASN A C 1
ATOM 697 O O . ASN A 1 91 ? 7.901 5.134 -1.267 1.00 95.12 91 ASN A O 1
ATOM 701 N N . HIS A 1 92 ? 8.481 3.523 -2.731 1.00 95.94 92 HIS A N 1
ATOM 702 C CA . HIS A 1 92 ? 9.174 2.624 -1.796 1.00 95.94 92 HIS A CA 1
ATOM 703 C C . HIS A 1 92 ? 10.696 2.850 -1.770 1.00 95.94 92 HIS A C 1
ATOM 705 O O . HIS A 1 92 ? 11.445 2.044 -1.229 1.00 95.94 92 HIS A O 1
ATOM 711 N N . GLY A 1 93 ? 11.183 3.949 -2.358 1.00 95.94 93 GLY A N 1
ATOM 712 C CA . GLY A 1 93 ? 12.594 4.347 -2.307 1.00 95.94 93 GLY A CA 1
ATOM 713 C C . GLY A 1 93 ? 13.475 3.779 -3.423 1.00 95.94 93 GLY A C 1
ATOM 714 O O . GLY A 1 93 ? 14.678 4.054 -3.454 1.00 95.94 93 GLY A O 1
ATOM 715 N N . TYR A 1 94 ? 12.907 3.039 -4.377 1.00 95.81 94 TYR A N 1
ATOM 716 C CA . TYR A 1 94 ? 13.657 2.586 -5.546 1.00 95.81 94 TYR A CA 1
ATOM 717 C C . TYR A 1 94 ? 13.941 3.777 -6.456 1.00 95.81 94 TYR A C 1
ATOM 719 O O . TYR A 1 94 ? 13.089 4.625 -6.711 1.00 95.81 94 TYR A O 1
ATOM 727 N N . SER A 1 95 ? 15.153 3.839 -6.987 1.00 93.12 95 SER A N 1
ATOM 728 C CA . SER A 1 95 ? 15.542 4.893 -7.915 1.00 93.12 95 SER A CA 1
ATOM 729 C C . SER A 1 95 ? 16.380 4.324 -9.043 1.00 93.12 95 SER A C 1
ATOM 731 O O . SER A 1 95 ? 17.206 3.431 -8.854 1.00 93.12 95 SER A O 1
ATOM 733 N N . GLU A 1 96 ? 16.167 4.858 -10.240 1.00 89.44 96 GLU A N 1
ATOM 734 C CA . GLU A 1 96 ? 17.057 4.603 -11.362 1.00 89.44 96 GLU A CA 1
ATOM 735 C C . GLU A 1 96 ? 18.194 5.616 -11.346 1.00 89.44 96 GLU A C 1
ATOM 737 O O . GLU A 1 96 ? 17.968 6.827 -11.357 1.00 89.44 96 GLU A O 1
ATOM 742 N N . LYS A 1 97 ? 19.429 5.121 -11.389 1.00 88.50 97 LYS A N 1
ATOM 743 C CA . LYS A 1 97 ? 20.603 5.952 -11.642 1.00 88.50 97 LYS A CA 1
ATOM 744 C C . LYS A 1 97 ? 20.938 5.877 -13.124 1.00 88.50 97 LYS A C 1
ATOM 746 O O . LYS A 1 97 ? 21.181 4.794 -13.648 1.00 88.50 97 LYS A O 1
ATOM 751 N N . LYS A 1 98 ? 20.969 7.027 -13.796 1.00 86.94 98 LYS A N 1
ATOM 752 C CA . LYS A 1 98 ? 21.457 7.137 -15.174 1.00 86.94 98 LYS A CA 1
ATOM 753 C C . LYS A 1 98 ? 22.822 7.810 -15.163 1.00 86.94 98 LYS A C 1
ATOM 755 O O . LYS A 1 98 ? 22.940 8.945 -14.713 1.00 86.94 98 LYS A O 1
ATOM 760 N N . ALA A 1 99 ? 23.840 7.113 -15.659 1.00 80.75 99 ALA A N 1
ATOM 761 C CA . ALA A 1 99 ? 25.126 7.724 -15.960 1.00 80.75 99 ALA A CA 1
ATOM 762 C C . ALA A 1 99 ? 25.016 8.433 -17.317 1.00 80.75 99 ALA A C 1
ATOM 764 O O . ALA A 1 99 ? 24.816 7.78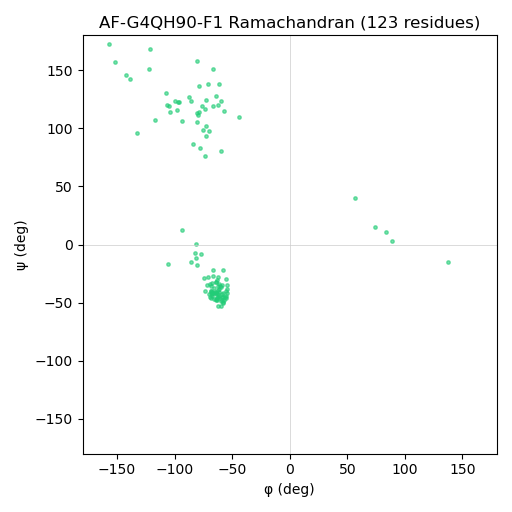5 -18.343 1.00 80.75 99 ALA A O 1
ATOM 765 N N . LEU A 1 100 ? 25.099 9.764 -17.318 1.00 82.06 100 LEU A N 1
ATOM 766 C CA . LEU A 1 100 ? 25.150 10.562 -18.540 1.00 82.06 100 LEU A CA 1
ATOM 767 C C . LEU A 1 100 ? 26.614 10.816 -18.894 1.00 82.06 100 LEU A C 1
ATOM 769 O O . LEU A 1 100 ? 27.280 11.622 -18.250 1.00 82.06 100 LEU A O 1
ATOM 773 N N . HIS A 1 101 ? 27.108 10.135 -19.925 1.00 72.75 101 HIS A N 1
ATOM 774 C CA . HIS A 1 101 ? 28.382 10.486 -20.542 1.00 72.75 101 HIS A CA 1
ATOM 775 C C . HIS A 1 101 ? 28.158 11.663 -21.496 1.00 72.75 101 HIS A C 1
ATOM 777 O O . HIS A 1 101 ? 27.586 11.498 -22.573 1.00 72.75 101 HIS A O 1
ATOM 783 N N . HIS A 1 102 ? 28.594 12.858 -21.095 1.00 71.06 102 HIS A N 1
ATOM 784 C CA . HIS A 1 102 ? 28.736 13.976 -22.025 1.00 71.06 102 HIS A CA 1
ATOM 785 C C . HIS A 1 102 ? 29.980 13.732 -22.876 1.00 71.06 102 HIS A C 1
ATOM 787 O O . HIS A 1 102 ? 31.099 14.013 -22.456 1.00 71.06 102 HIS A O 1
ATOM 793 N N . ASN A 1 103 ? 29.783 13.210 -24.083 1.00 67.25 103 ASN A N 1
ATOM 794 C CA . ASN A 1 103 ? 30.818 13.243 -25.105 1.00 67.25 103 ASN A CA 1
ATOM 795 C C . ASN A 1 103 ? 30.826 14.655 -25.695 1.00 67.25 103 ASN A C 1
ATOM 797 O O . ASN A 1 103 ? 30.184 14.913 -26.712 1.00 67.25 103 ASN A O 1
ATOM 801 N N . VAL A 1 104 ? 31.505 15.588 -25.026 1.00 64.06 104 VAL A N 1
ATOM 802 C CA . VAL A 1 104 ? 31.889 16.841 -25.676 1.00 64.06 104 VAL A CA 1
ATOM 803 C C . VAL A 1 104 ? 32.966 16.462 -26.684 1.00 64.06 104 VAL A C 1
ATOM 805 O O . VAL A 1 104 ? 34.123 16.271 -26.325 1.00 64.06 104 VAL A O 1
ATOM 808 N N . SER A 1 105 ? 32.588 16.294 -27.950 1.00 62.31 105 SER A N 1
ATOM 809 C CA . SER A 1 105 ? 33.559 16.503 -29.018 1.00 62.31 105 SER A CA 1
ATOM 810 C C . SER A 1 105 ? 34.016 17.951 -28.882 1.00 62.31 105 SER A C 1
ATOM 812 O O . SER A 1 105 ? 33.156 18.833 -28.873 1.00 62.31 105 SER A O 1
ATOM 814 N N . GLU A 1 106 ? 35.318 18.193 -28.728 1.00 58.50 106 GLU A N 1
ATOM 815 C CA . GLU A 1 106 ? 35.912 19.532 -28.756 1.00 58.50 106 GLU A CA 1
ATOM 816 C C . GLU A 1 106 ? 35.620 20.204 -30.108 1.00 58.50 106 GLU A C 1
ATOM 818 O O . GLU A 1 106 ? 36.417 20.196 -31.039 1.00 58.50 106 GLU A O 1
ATOM 823 N N . GLY A 1 107 ? 34.418 20.747 -30.234 1.00 56.81 107 GLY A N 1
ATOM 824 C CA . GLY A 1 107 ? 34.020 21.701 -31.242 1.00 56.81 107 GLY A CA 1
ATOM 825 C C . GLY A 1 107 ? 33.662 22.953 -30.473 1.00 56.81 107 GLY A C 1
ATOM 826 O O . GLY A 1 107 ? 32.657 22.968 -29.765 1.00 56.81 107 GLY A O 1
ATOM 827 N N . LEU A 1 108 ? 34.524 23.966 -30.556 1.00 57.62 108 LEU A N 1
ATOM 828 C CA . LEU A 1 108 ? 34.251 25.317 -30.077 1.00 57.62 108 LEU A CA 1
ATOM 829 C C . LEU A 1 108 ? 32.836 25.704 -30.524 1.00 57.62 108 LEU A C 1
ATOM 831 O O . LEU A 1 108 ? 32.584 25.856 -31.718 1.00 57.62 108 LEU A O 1
ATOM 835 N N . SER A 1 109 ? 31.896 25.805 -29.583 1.00 58.53 109 SER A N 1
ATOM 836 C CA . SER A 1 109 ? 30.574 26.334 -29.890 1.00 58.53 109 SER A CA 1
ATOM 837 C C . SER A 1 109 ? 30.749 27.835 -30.097 1.00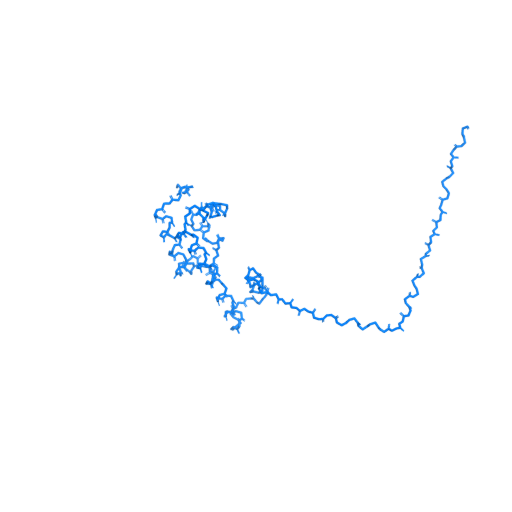 58.53 109 SER A C 1
ATOM 839 O O . SER A 1 109 ? 30.812 28.597 -29.128 1.00 58.53 109 SER A O 1
ATOM 841 N N . ASP A 1 110 ? 30.943 28.240 -31.350 1.00 60.88 110 ASP A N 1
ATOM 842 C CA . ASP A 1 110 ? 31.118 29.635 -31.741 1.00 60.88 110 ASP A CA 1
ATOM 843 C C . ASP A 1 110 ? 29.757 30.344 -31.664 1.00 60.88 110 ASP A C 1
ATOM 845 O O . ASP A 1 110 ? 29.020 30.514 -32.637 1.00 60.88 110 ASP A O 1
ATOM 849 N N . ASN A 1 111 ? 29.354 30.645 -30.431 1.00 65.56 111 ASN A N 1
ATOM 850 C CA . ASN A 1 111 ? 28.048 31.201 -30.109 1.00 65.56 111 ASN A CA 1
ATOM 851 C C . ASN A 1 111 ? 28.104 32.720 -30.309 1.00 65.56 111 ASN A C 1
ATOM 853 O O . ASN A 1 111 ? 28.374 33.469 -29.369 1.00 65.56 111 ASN A O 1
ATOM 857 N N . HIS A 1 112 ? 27.864 33.188 -31.534 1.00 67.44 112 HIS A N 1
ATOM 858 C CA . HIS A 1 112 ? 27.820 34.620 -31.819 1.00 67.44 112 HIS A CA 1
ATOM 859 C C . HIS A 1 112 ? 26.472 35.224 -31.395 1.00 67.44 112 HIS A C 1
ATOM 861 O O . HIS A 1 112 ? 25.432 34.961 -32.000 1.00 67.44 112 HIS A O 1
ATOM 867 N N . TRP A 1 113 ? 26.492 36.066 -30.360 1.00 73.00 113 TRP A N 1
ATOM 868 C CA . TRP A 1 113 ? 25.331 36.840 -29.921 1.00 73.00 113 TRP A CA 1
ATOM 869 C C . TRP A 1 113 ? 25.423 38.269 -30.447 1.00 73.00 113 TRP A C 1
ATOM 871 O O . TRP A 1 113 ? 26.385 38.981 -30.169 1.00 73.00 113 TRP A O 1
ATOM 881 N N . THR A 1 114 ? 24.407 38.717 -31.186 1.00 75.06 114 THR A N 1
ATOM 882 C CA . THR A 1 114 ? 24.315 40.112 -31.636 1.00 75.06 114 THR A CA 1
ATOM 883 C C . THR A 1 114 ? 23.394 40.901 -30.710 1.00 75.06 114 THR A C 1
ATOM 885 O O . THR A 1 114 ? 22.193 40.642 -30.657 1.00 75.06 114 THR A O 1
ATOM 888 N N . VAL A 1 115 ? 23.946 41.892 -30.008 1.00 77.12 115 VAL A N 1
ATOM 889 C CA . VAL A 1 115 ? 23.176 42.848 -29.199 1.00 77.12 115 VAL A CA 1
ATOM 890 C C . VAL A 1 115 ? 22.961 44.119 -30.017 1.00 77.12 115 VAL A C 1
ATOM 892 O O . VAL A 1 115 ? 23.924 44.742 -30.460 1.00 77.12 115 VAL A O 1
ATOM 895 N N . LYS A 1 116 ? 21.701 44.515 -30.227 1.00 75.38 116 LYS A N 1
ATOM 896 C CA . LYS A 1 116 ? 21.350 45.813 -30.819 1.00 75.38 116 LYS A CA 1
ATOM 897 C C . LYS A 1 116 ? 20.840 46.744 -29.726 1.00 75.38 116 LYS A C 1
ATOM 899 O O . LYS A 1 116 ? 19.822 46.453 -29.105 1.00 75.38 116 LYS A O 1
ATOM 904 N N . PHE A 1 117 ? 21.523 47.865 -29.527 1.00 72.81 117 PHE A N 1
ATOM 905 C CA . PHE A 1 117 ? 21.020 48.964 -28.709 1.00 72.81 117 PHE A CA 1
ATOM 906 C C . PHE A 1 117 ? 20.140 49.857 -29.586 1.00 72.81 117 PHE A C 1
ATOM 908 O O . PHE A 1 117 ? 20.583 50.326 -30.633 1.00 72.81 117 PHE A O 1
ATOM 915 N N . VAL A 1 118 ? 18.891 50.063 -29.177 1.00 79.31 118 VAL A N 1
ATOM 916 C CA . VAL A 1 118 ? 17.996 51.052 -29.786 1.00 79.31 118 VAL A CA 1
ATOM 917 C C . VAL A 1 118 ? 17.948 52.230 -28.823 1.00 79.31 118 VAL A C 1
ATOM 919 O O . VAL A 1 118 ? 17.475 52.077 -27.699 1.00 79.31 118 VAL A O 1
ATOM 922 N N . ASN A 1 119 ? 18.468 53.384 -29.241 1.00 68.25 119 ASN A N 1
ATOM 923 C CA . ASN A 1 119 ? 18.233 54.628 -28.515 1.00 68.25 119 ASN A CA 1
ATOM 924 C C . ASN A 1 119 ? 16.743 54.958 -28.649 1.00 68.25 119 ASN A C 1
ATOM 926 O O . ASN A 1 119 ? 16.249 55.114 -29.763 1.00 68.25 119 ASN A O 1
ATOM 930 N N . ALA A 1 120 ? 16.025 55.021 -27.530 1.00 65.00 120 ALA A N 1
ATOM 931 C CA . ALA A 1 120 ? 14.739 55.698 -27.504 1.00 65.00 120 ALA A CA 1
ATOM 932 C C . ALA A 1 120 ? 15.039 57.199 -27.489 1.00 65.00 120 ALA A C 1
ATOM 934 O O . ALA A 1 120 ? 15.723 57.672 -26.580 1.00 65.00 120 ALA A O 1
ATOM 935 N N . ASP A 1 121 ? 14.583 57.927 -28.506 1.00 67.75 121 ASP A N 1
ATOM 936 C CA . ASP A 1 121 ? 14.627 59.385 -28.494 1.00 67.75 121 ASP A CA 1
ATOM 937 C C . ASP A 1 121 ? 13.863 59.873 -27.257 1.00 67.75 121 ASP A C 1
ATOM 939 O O . ASP A 1 121 ? 12.659 59.645 -27.119 1.00 67.75 121 ASP A O 1
ATOM 943 N N . PHE A 1 122 ? 14.574 60.499 -26.320 1.00 62.03 122 PHE A N 1
ATOM 944 C CA . PHE A 1 122 ? 13.937 61.179 -25.201 1.00 62.03 122 PHE A CA 1
ATOM 945 C C . PHE A 1 122 ? 13.297 62.466 -25.743 1.00 62.03 122 PHE A C 1
ATOM 947 O O . PHE A 1 122 ? 14.006 63.255 -26.374 1.00 62.03 122 PHE A O 1
ATOM 954 N N . PRO A 1 123 ? 11.986 62.699 -25.545 1.00 59.50 123 PRO A N 1
ATOM 955 C CA . PRO A 1 123 ? 11.362 63.937 -25.988 1.00 59.50 123 PRO A CA 1
ATOM 956 C C . PRO A 1 123 ? 11.978 65.116 -25.228 1.00 59.50 123 PRO A C 1
ATOM 958 O O . PRO A 1 123 ? 12.064 65.102 -24.002 1.00 59.50 123 PRO A O 1
ATOM 961 N N . SER A 1 124 ? 12.440 66.115 -25.976 1.00 65.44 124 SER A N 1
ATOM 962 C CA . SER A 1 124 ? 12.941 67.381 -25.449 1.00 65.44 124 SER A CA 1
ATOM 963 C C . SER A 1 124 ? 11.776 68.245 -24.960 1.00 65.44 124 SER A C 1
ATOM 965 O O . SER A 1 124 ? 10.954 68.653 -25.784 1.00 65.44 12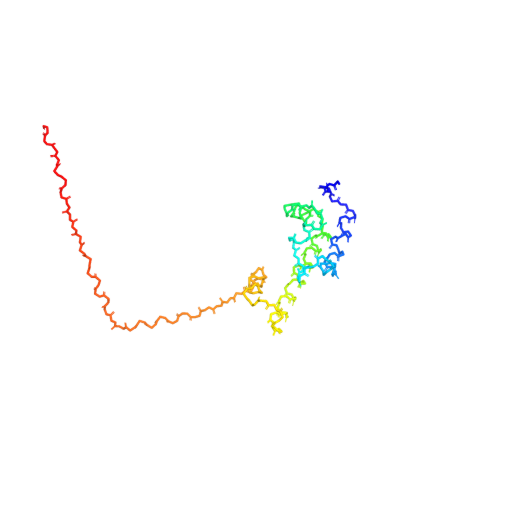4 SER A O 1
ATOM 967 N N . GLU A 1 125 ? 11.734 68.532 -23.659 1.00 52.06 125 GLU A N 1
ATOM 968 C CA . GLU A 1 125 ? 11.032 69.691 -23.081 1.00 52.06 125 GLU A CA 1
ATOM 969 C C . GLU A 1 125 ? 12.030 70.809 -22.765 1.00 52.06 125 GLU A C 1
ATOM 971 O O . GLU A 1 125 ? 13.142 70.491 -22.277 1.00 52.06 125 GLU A O 1
#

Sequence (125 aa):
MRPTKYCKKVQAKADWYAEGGYLDCGDAVPSQAGLACELSVTRQTLVNWKEQHPKFLDTLDLISVVQERLSLSGGLKGEMNSAIVKLLLANHGYSEKKALHHNVSEGLSDNHWTVKFVNADFPSE

Solvent-accessible surface area (backbone atoms only — not comparable to full-atom values): 7848 Å² total; per-residue (Å²): 134,74,63,87,66,90,48,75,69,57,51,53,53,49,46,45,34,53,77,52,44,27,54,83,74,70,41,94,55,49,42,70,67,56,52,19,59,75,60,58,44,54,65,65,54,56,56,58,41,36,78,76,31,66,72,54,32,54,39,54,50,47,20,50,55,52,26,48,54,47,37,54,52,31,37,75,71,66,78,40,62,59,72,59,32,50,56,55,39,39,80,74,70,51,78,87,86,80,86,81,81,80,80,74,70,95,61,85,78,83,77,84,78,86,86,82,86,75,84,74,83,74,85,87,129

Foldseek 3Di:
DQPLDDDPVLLVQLQCLLVPCVVVVVDQAADCVSSCVSSVHDSVSLVVCVVVPVSSVVSRVSSLVRRLVSLVVCCVVVVDDVVVSVVSVVVVVDDDDDDDDPPPPPDPPPDDDDDDDDDDPDDDD

Mean predicted aligned error: 9.97 Å

Radius of gyration: 26.95 Å; Cα contacts (8 Å, |Δi|>4): 85; chains: 1; bounding box: 59×81×49 Å